Protein AF-A0A936X2J4-F1 (afdb_monomer_lite)

Radius of gyration: 18.49 Å; chains: 1; bounding box: 34×68×26 Å

Secondary structure (DSSP, 8-state):
-----TTTHHHHHHHHHHHHH---HHHHHHHHHHHHHHSPBPHHHHHHHHHT-S-HHHHHHHHHHHHHTBS-GGGGGGGGGGS------------------

Structure (mmCIF, N/CA/C/O backbone):
data_AF-A0A936X2J4-F1
#
_entry.id   AF-A0A936X2J4-F1
#
loop_
_atom_site.group_PDB
_atom_site.id
_atom_site.type_symbol
_atom_site.label_atom_id
_atom_site.label_alt_id
_atom_site.label_comp_id
_atom_site.label_asym_id
_atom_site.label_entity_id
_atom_site.label_seq_id
_atom_site.pdbx_PDB_ins_code
_atom_site.Cartn_x
_atom_site.Cartn_y
_atom_site.Cartn_z
_atom_site.occupancy
_atom_site.B_iso_or_equiv
_atom_site.auth_seq_id
_atom_site.auth_comp_id
_atom_site.auth_asym_id
_atom_site.auth_atom_id
_atom_site.pdbx_PDB_model_num
ATOM 1 N N . MET A 1 1 ? -23.893 -12.200 -4.861 1.00 35.84 1 MET A N 1
ATOM 2 C CA . MET A 1 1 ? -23.222 -11.638 -3.665 1.00 35.84 1 MET A CA 1
ATOM 3 C C . MET A 1 1 ? -22.840 -10.193 -3.985 1.00 35.84 1 MET A C 1
ATOM 5 O O . MET A 1 1 ? -22.294 -9.968 -5.056 1.00 35.84 1 MET A O 1
ATOM 9 N N . ARG A 1 2 ? -23.256 -9.213 -3.165 1.00 42.53 2 ARG A N 1
ATOM 10 C CA . ARG A 1 2 ? -23.188 -7.764 -3.469 1.00 42.53 2 ARG A CA 1
ATOM 11 C C . ARG A 1 2 ? -21.747 -7.260 -3.625 1.00 42.53 2 ARG A C 1
ATOM 13 O O . ARG A 1 2 ? -20.983 -7.345 -2.675 1.00 42.53 2 ARG A O 1
ATOM 20 N N . GLN A 1 3 ? -21.453 -6.611 -4.748 1.00 38.28 3 GLN A N 1
ATOM 21 C CA . GLN A 1 3 ? -20.393 -5.603 -4.870 1.00 38.28 3 GLN A CA 1
ATOM 22 C C . GLN A 1 3 ? -20.945 -4.453 -5.740 1.00 38.28 3 GLN A C 1
ATOM 24 O O . GLN A 1 3 ? -20.964 -4.608 -6.959 1.00 38.28 3 GLN A O 1
ATOM 29 N N . PRO A 1 4 ? -21.449 -3.325 -5.194 1.00 53.72 4 PRO A N 1
ATOM 30 C CA . PRO A 1 4 ? -21.872 -2.201 -6.018 1.00 53.72 4 PRO A CA 1
ATOM 31 C C . PRO A 1 4 ? -20.882 -1.040 -5.868 1.00 53.72 4 PRO A C 1
ATOM 33 O O . PRO A 1 4 ? -21.161 -0.083 -5.161 1.00 53.72 4 PRO A O 1
ATOM 36 N N . TYR A 1 5 ? -19.726 -1.116 -6.533 1.00 51.31 5 TYR A N 1
ATOM 37 C CA . TYR A 1 5 ? -18.842 0.044 -6.735 1.00 51.31 5 TYR A CA 1
ATOM 38 C C . TYR A 1 5 ? -18.217 -0.007 -8.134 1.00 51.31 5 TYR A C 1
ATOM 40 O O . TYR A 1 5 ? -17.009 -0.149 -8.322 1.00 51.31 5 TYR A O 1
ATOM 48 N N . SER A 1 6 ? -19.083 0.096 -9.139 1.00 50.75 6 SER A N 1
ATOM 49 C CA . SER A 1 6 ? -18.767 -0.030 -10.567 1.00 50.75 6 SER A CA 1
ATOM 50 C C . SER A 1 6 ? -17.830 1.062 -11.104 1.00 50.75 6 SER A C 1
ATOM 52 O O . SER A 1 6 ? -17.214 0.860 -12.142 1.00 50.75 6 SER A O 1
ATOM 54 N N . HIS A 1 7 ? -17.666 2.185 -10.398 1.00 57.06 7 HIS A N 1
ATOM 55 C CA . HIS A 1 7 ? -16.807 3.291 -10.846 1.00 57.06 7 HIS A CA 1
ATOM 56 C C . HIS A 1 7 ? -15.378 3.236 -10.270 1.00 57.06 7 HIS A C 1
ATOM 58 O O . HIS A 1 7 ? -14.458 3.770 -10.878 1.00 57.06 7 HIS A O 1
ATOM 64 N N . GLY A 1 8 ? -15.158 2.541 -9.143 1.00 62.75 8 GLY A N 1
ATOM 65 C CA . GLY A 1 8 ? -13.836 2.430 -8.504 1.00 62.75 8 GLY A CA 1
ATOM 66 C C . GLY A 1 8 ? -13.044 1.178 -8.892 1.00 62.75 8 GLY A C 1
ATOM 67 O O . GLY A 1 8 ? -11.824 1.151 -8.748 1.00 62.75 8 GLY A O 1
ATOM 68 N N . TYR A 1 9 ? -13.712 0.132 -9.390 1.00 70.94 9 TYR A N 1
ATOM 69 C CA . TYR A 1 9 ? -13.068 -1.156 -9.663 1.00 70.94 9 TYR A CA 1
ATOM 70 C C . TYR A 1 9 ? -12.163 -1.123 -10.901 1.00 70.94 9 TYR A C 1
ATOM 72 O O . TYR A 1 9 ? -11.056 -1.646 -10.856 1.00 70.94 9 TYR A O 1
ATOM 80 N N . ALA A 1 10 ? -12.582 -0.468 -11.988 1.00 79.31 10 ALA A N 1
ATOM 81 C CA . ALA A 1 10 ? -11.765 -0.365 -13.201 1.00 79.31 10 ALA A CA 1
ATOM 82 C C . ALA A 1 10 ? -10.463 0.416 -12.951 1.00 79.31 10 ALA A C 1
ATOM 84 O O . ALA A 1 10 ? -9.385 -0.047 -13.319 1.00 79.31 10 ALA A O 1
ATOM 85 N N . PHE A 1 11 ? -10.558 1.555 -12.255 1.00 80.38 11 PHE A N 1
ATOM 86 C CA . PHE A 1 11 ? -9.387 2.349 -11.879 1.00 80.38 11 PHE A CA 1
ATOM 87 C C . PHE A 1 11 ? -8.472 1.588 -10.915 1.00 80.38 11 PHE A C 1
ATOM 89 O O . PHE A 1 11 ? -7.261 1.550 -11.115 1.00 80.38 11 PHE A O 1
ATOM 96 N N . PHE A 1 12 ? -9.050 0.924 -9.910 1.00 83.62 12 PHE A N 1
ATOM 97 C CA . PHE A 1 12 ? -8.302 0.067 -8.995 1.00 83.62 12 PHE A CA 1
ATOM 98 C C . PHE A 1 12 ? -7.529 -1.027 -9.740 1.00 83.62 12 PHE A C 1
ATOM 100 O O . PHE A 1 12 ? -6.337 -1.188 -9.508 1.00 83.62 12 PHE A O 1
ATOM 107 N N . ARG A 1 13 ? -8.172 -1.741 -10.671 1.00 85.56 13 ARG A N 1
ATOM 108 C CA . ARG A 1 13 ? -7.512 -2.800 -11.447 1.00 85.56 13 ARG A CA 1
ATOM 109 C C . ARG A 1 13 ? -6.398 -2.271 -12.337 1.00 85.56 13 ARG A C 1
ATOM 111 O O . ARG A 1 13 ? -5.384 -2.943 -12.477 1.00 85.56 13 ARG A O 1
ATOM 118 N N . TYR A 1 14 ? -6.576 -1.086 -12.915 1.00 86.94 14 TYR A N 1
ATOM 119 C CA . TYR A 1 14 ? -5.521 -0.426 -13.676 1.00 86.94 14 TYR A CA 1
ATOM 120 C C . TYR A 1 14 ? -4.321 -0.081 -12.787 1.00 86.94 14 TYR A C 1
ATOM 122 O O . TYR A 1 14 ? -3.186 -0.380 -13.147 1.00 86.94 14 TYR A O 1
ATOM 130 N N . ALA A 1 15 ? -4.567 0.495 -11.606 1.00 86.50 15 ALA A N 1
ATOM 131 C CA . ALA A 1 15 ? -3.510 0.787 -10.643 1.00 86.50 15 ALA A CA 1
ATOM 132 C C . ALA A 1 15 ? -2.808 -0.499 -10.172 1.00 86.50 15 ALA A C 1
ATOM 134 O O . ALA A 1 15 ? -1.585 -0.542 -10.122 1.00 86.50 15 ALA A O 1
ATOM 135 N N . GLU A 1 16 ? -3.561 -1.563 -9.884 1.00 88.12 16 GLU A N 1
ATOM 136 C CA . GLU A 1 16 ? -3.018 -2.867 -9.490 1.00 88.12 16 GLU A CA 1
ATOM 137 C C . GLU A 1 16 ? -2.102 -3.455 -10.573 1.00 88.12 16 GLU A C 1
ATOM 139 O O . GLU A 1 16 ? -0.985 -3.880 -10.289 1.00 88.12 16 GLU A O 1
ATOM 144 N N . ASP A 1 17 ? -2.554 -3.451 -11.825 1.00 90.00 17 ASP A N 1
ATOM 145 C CA . ASP A 1 17 ? -1.792 -3.957 -12.964 1.00 90.00 17 ASP A CA 1
ATOM 146 C C . ASP A 1 17 ? -0.535 -3.109 -13.234 1.00 90.00 17 ASP A C 1
ATOM 148 O O . ASP A 1 17 ? 0.546 -3.665 -13.424 1.00 90.00 17 ASP A O 1
ATOM 152 N N . ALA A 1 18 ? -0.630 -1.779 -13.132 1.00 89.38 18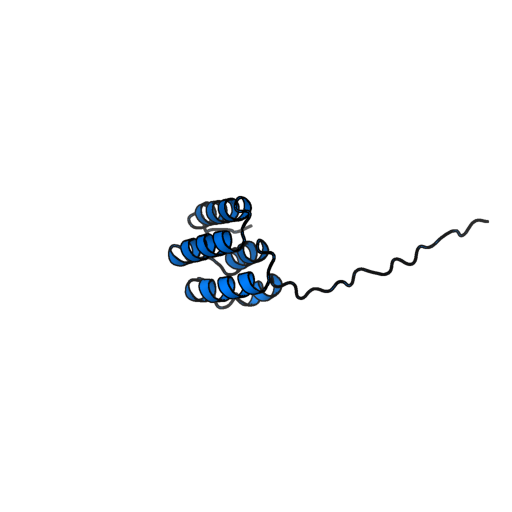 ALA A N 1
ATOM 153 C CA . ALA A 1 18 ? 0.527 -0.889 -13.224 1.00 89.38 18 ALA A CA 1
ATOM 154 C C . ALA A 1 18 ? 1.568 -1.190 -12.133 1.00 89.38 18 ALA A C 1
ATOM 156 O O . ALA A 1 18 ? 2.760 -1.286 -12.418 1.00 89.38 18 ALA A O 1
ATOM 157 N N . LEU A 1 19 ? 1.125 -1.416 -10.893 1.00 88.69 19 LEU A N 1
ATOM 158 C CA . LEU A 1 19 ? 2.011 -1.790 -9.791 1.00 88.69 19 LEU A CA 1
ATOM 159 C C . LEU A 1 19 ? 2.663 -3.156 -10.009 1.00 88.69 19 LEU A C 1
ATOM 161 O O . LEU A 1 19 ? 3.836 -3.316 -9.698 1.00 88.69 19 LEU A O 1
ATOM 165 N N . ARG A 1 20 ? 1.936 -4.133 -10.558 1.00 88.00 20 ARG A N 1
ATOM 166 C CA . ARG A 1 20 ? 2.482 -5.465 -10.869 1.00 88.00 20 ARG A CA 1
ATOM 167 C C . ARG A 1 20 ? 3.515 -5.443 -11.996 1.00 88.00 20 ARG A C 1
ATOM 169 O O . ARG A 1 20 ? 4.389 -6.304 -12.017 1.00 88.00 20 ARG A O 1
ATOM 176 N N . ARG A 1 21 ? 3.403 -4.503 -12.937 1.00 89.56 21 ARG A N 1
ATOM 177 C CA . ARG A 1 21 ? 4.345 -4.345 -14.059 1.00 89.56 21 ARG A CA 1
ATOM 178 C C . ARG A 1 21 ? 5.648 -3.667 -13.653 1.00 89.56 21 ARG A C 1
ATOM 180 O O . ARG A 1 21 ? 6.683 -3.923 -14.261 1.00 89.56 21 ARG A O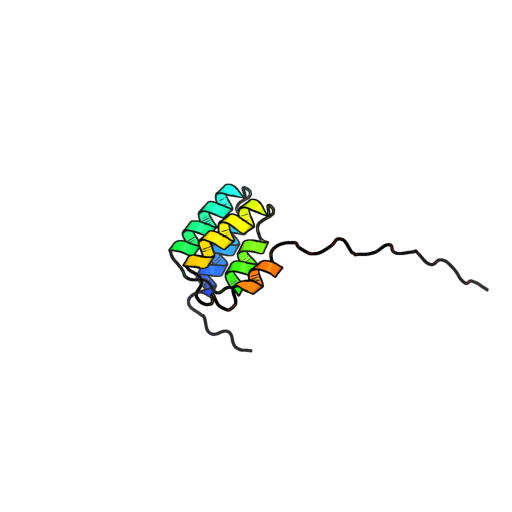 1
ATOM 187 N N . GLU A 1 22 ? 5.604 -2.812 -12.641 1.00 90.12 22 GLU A N 1
ATOM 188 C CA . GLU A 1 22 ? 6.787 -2.118 -12.150 1.00 90.12 22 GLU A CA 1
ATOM 189 C C . GLU A 1 22 ? 7.675 -3.040 -11.312 1.00 90.12 22 GLU A C 1
ATOM 191 O O . GLU A 1 22 ? 7.233 -3.607 -10.315 1.00 90.12 22 GLU A O 1
ATOM 196 N N . ASN A 1 23 ? 8.962 -3.123 -11.659 1.00 85.50 23 ASN A N 1
ATOM 197 C CA . ASN A 1 23 ? 9.944 -3.918 -10.911 1.00 85.50 23 ASN A CA 1
ATOM 198 C C . ASN A 1 23 ? 10.450 -3.215 -9.643 1.00 85.50 23 ASN A C 1
ATOM 200 O O . ASN A 1 23 ? 10.770 -3.878 -8.654 1.00 85.50 23 ASN A O 1
A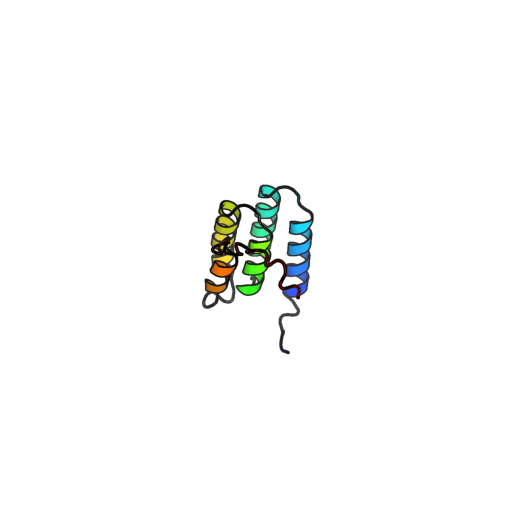TOM 204 N N . PHE A 1 24 ? 10.509 -1.882 -9.645 1.00 87.56 24 PHE A N 1
ATOM 205 C CA . PHE A 1 24 ? 11.086 -1.107 -8.549 1.00 87.56 24 PHE A CA 1
ATOM 206 C C . PHE A 1 24 ? 10.023 -0.671 -7.536 1.00 87.56 24 PHE A C 1
ATOM 208 O O . PHE A 1 24 ? 9.071 0.030 -7.877 1.00 87.56 24 PHE A O 1
ATOM 215 N N . GLU A 1 25 ? 10.228 -1.005 -6.256 1.00 85.75 25 GLU A N 1
ATOM 216 C CA . GLU A 1 25 ? 9.312 -0.622 -5.168 1.00 85.75 25 GLU A CA 1
ATOM 217 C C . GLU A 1 25 ? 9.083 0.892 -5.078 1.00 85.75 25 GLU A C 1
ATOM 219 O O . GLU A 1 25 ? 7.979 1.331 -4.772 1.00 85.75 25 GLU A O 1
ATOM 224 N N . ASN A 1 26 ? 10.116 1.701 -5.338 1.00 88.31 26 ASN A N 1
ATOM 225 C CA . ASN A 1 26 ? 10.009 3.157 -5.241 1.00 88.31 26 ASN A CA 1
ATOM 226 C C . ASN A 1 26 ? 9.083 3.729 -6.329 1.00 88.31 26 ASN A C 1
ATOM 228 O O . ASN A 1 26 ? 8.247 4.588 -6.049 1.00 88.31 26 ASN A O 1
ATOM 232 N N . SER A 1 27 ? 9.175 3.195 -7.551 1.00 90.56 27 SER A N 1
ATOM 233 C CA . SER A 1 27 ? 8.261 3.528 -8.649 1.00 90.56 27 SER A CA 1
ATOM 234 C C . SER A 1 27 ? 6.836 3.090 -8.322 1.00 90.56 27 SER A C 1
ATOM 236 O O . SER A 1 27 ? 5.899 3.878 -8.457 1.00 90.56 27 SER A O 1
ATOM 238 N N . ARG A 1 28 ? 6.670 1.871 -7.783 1.00 90.88 28 ARG A N 1
ATOM 239 C CA . ARG A 1 28 ? 5.372 1.379 -7.298 1.00 90.88 28 ARG A CA 1
ATOM 240 C C . ARG A 1 28 ? 4.770 2.308 -6.244 1.00 90.88 28 ARG A C 1
ATOM 242 O O . ARG A 1 28 ? 3.597 2.661 -6.323 1.00 90.88 28 A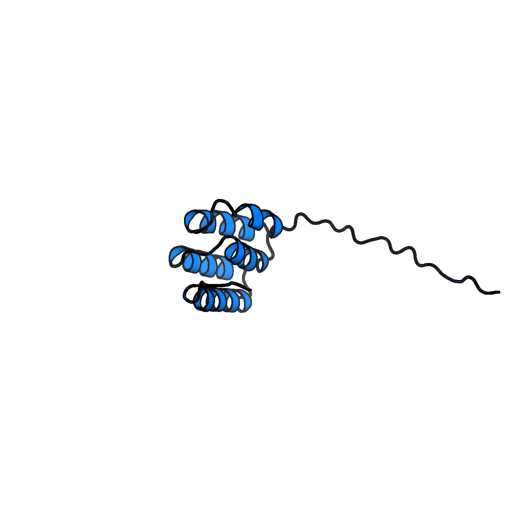RG A O 1
ATOM 249 N N . LEU A 1 29 ? 5.571 2.756 -5.279 1.00 90.12 29 LEU A N 1
ATOM 250 C CA . LEU A 1 29 ? 5.132 3.671 -4.228 1.00 90.12 29 LEU A CA 1
ATOM 251 C C . LEU A 1 29 ? 4.634 5.002 -4.812 1.00 90.12 29 LEU A C 1
ATOM 253 O O . LEU A 1 29 ? 3.592 5.501 -4.391 1.00 90.12 29 LEU A O 1
ATOM 257 N N . ALA A 1 30 ? 5.348 5.558 -5.794 1.00 90.25 30 ALA A N 1
ATOM 258 C CA . ALA A 1 30 ? 4.956 6.794 -6.467 1.00 90.25 30 ALA A CA 1
ATOM 259 C C . ALA A 1 30 ? 3.612 6.648 -7.203 1.00 90.25 30 ALA A C 1
ATOM 261 O O . ALA A 1 30 ? 2.724 7.485 -7.032 1.00 90.25 30 ALA A O 1
ATOM 262 N N . ILE A 1 31 ? 3.425 5.555 -7.952 1.00 89.19 31 ILE A N 1
ATOM 263 C CA . ILE A 1 31 ? 2.172 5.259 -8.667 1.00 89.19 31 ILE A CA 1
ATOM 264 C C . ILE A 1 31 ? 1.016 5.063 -7.683 1.00 89.19 31 ILE A C 1
ATOM 266 O O . ILE A 1 31 ? -0.075 5.602 -7.885 1.00 89.19 31 ILE A O 1
ATOM 270 N N . ALA A 1 32 ? 1.244 4.319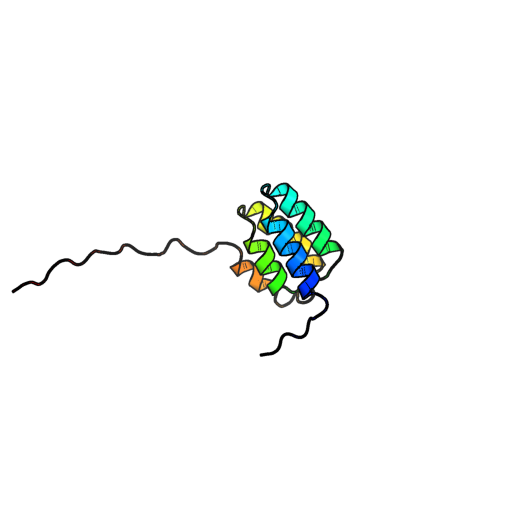 -6.599 1.00 87.62 32 ALA A N 1
ATOM 271 C CA . ALA A 1 32 ? 0.229 4.057 -5.587 1.00 87.62 32 ALA A CA 1
ATOM 272 C C . ALA A 1 32 ? -0.196 5.342 -4.856 1.00 87.62 32 ALA A C 1
ATOM 274 O O . ALA A 1 32 ? -1.394 5.571 -4.680 1.00 87.62 32 ALA A O 1
ATOM 275 N N . LYS A 1 33 ? 0.761 6.212 -4.494 1.00 87.06 33 LYS A N 1
ATOM 276 C CA . LYS A 1 33 ? 0.486 7.531 -3.896 1.00 87.06 33 LYS A CA 1
ATOM 277 C C . LYS A 1 33 ? -0.347 8.394 -4.847 1.00 87.06 33 LYS A C 1
ATOM 279 O O . LYS A 1 33 ? -1.434 8.820 -4.471 1.00 87.06 33 LYS A O 1
ATOM 284 N N . GLN A 1 34 ? 0.082 8.535 -6.102 1.00 87.44 34 GLN A N 1
ATOM 285 C CA . GLN A 1 34 ? -0.648 9.307 -7.114 1.00 87.44 34 GLN A CA 1
ATOM 286 C C . GLN A 1 34 ? -2.071 8.770 -7.352 1.00 87.44 34 GLN A C 1
ATOM 288 O O . GLN A 1 34 ? -3.021 9.537 -7.523 1.00 87.44 34 GLN A O 1
ATOM 293 N N . SER A 1 35 ? -2.232 7.446 -7.348 1.00 83.44 35 SER A N 1
ATOM 294 C CA . SER A 1 35 ? -3.533 6.796 -7.524 1.00 83.44 35 SER A CA 1
ATOM 295 C C . SER A 1 35 ? -4.468 7.059 -6.340 1.00 83.44 35 SER A C 1
ATOM 297 O O . SER A 1 35 ? -5.656 7.303 -6.548 1.00 83.44 35 SER A O 1
ATOM 299 N N . GLY A 1 36 ? -3.933 7.042 -5.115 1.00 77.88 36 GLY A N 1
ATOM 300 C CA . GLY A 1 36 ? -4.676 7.301 -3.878 1.00 77.88 36 GLY A CA 1
ATOM 301 C C . GLY A 1 36 ? -4.966 8.778 -3.599 1.00 77.88 36 GLY A C 1
ATOM 302 O O . GLY A 1 36 ? -5.830 9.076 -2.780 1.00 77.88 36 GLY A O 1
ATOM 303 N N . GLU A 1 37 ? -4.278 9.712 -4.257 1.00 78.56 37 GLU A N 1
ATOM 304 C CA . GLU A 1 37 ? -4.607 11.145 -4.200 1.00 78.56 37 GLU A CA 1
ATOM 305 C C . GLU A 1 37 ? -5.815 11.497 -5.069 1.00 78.56 37 GLU A C 1
ATOM 307 O O . GLU A 1 37 ? -6.625 12.344 -4.701 1.00 78.56 37 GLU A O 1
ATOM 312 N N . ARG A 1 38 ? -5.942 10.851 -6.232 1.00 74.50 38 ARG A N 1
ATOM 313 C CA . ARG A 1 38 ? -6.999 11.160 -7.206 1.00 74.50 38 ARG A CA 1
ATOM 314 C C . ARG A 1 38 ? -8.295 10.403 -6.955 1.00 74.50 38 ARG A C 1
ATOM 316 O O . ARG A 1 38 ? -9.348 10.863 -7.384 1.00 74.50 38 ARG A O 1
ATOM 323 N N . ASN A 1 39 ? -8.221 9.246 -6.302 1.00 76.75 39 ASN A N 1
ATOM 324 C CA . ASN A 1 39 ? -9.363 8.369 -6.089 1.00 76.75 39 ASN A CA 1
ATOM 325 C C . ASN A 1 39 ? -9.394 7.835 -4.659 1.00 76.75 39 ASN A C 1
ATOM 327 O O . ASN A 1 39 ? -8.373 7.442 -4.097 1.00 76.75 39 ASN A O 1
ATOM 331 N N . ALA A 1 40 ? -10.598 7.782 -4.092 1.00 80.00 40 ALA A N 1
ATOM 332 C CA . ALA A 1 40 ? -10.821 7.212 -2.777 1.00 80.00 40 ALA A CA 1
ATOM 333 C C . ALA A 1 40 ? -11.017 5.694 -2.893 1.00 80.00 40 ALA A C 1
ATOM 335 O O . ALA A 1 40 ? -11.913 5.221 -3.596 1.00 80.00 40 ALA A O 1
ATOM 336 N N . PHE A 1 41 ? -10.185 4.928 -2.192 1.00 83.56 41 PHE A N 1
ATOM 337 C CA . PHE A 1 41 ? -10.269 3.469 -2.147 1.00 83.56 41 PHE A CA 1
ATOM 338 C C . PHE A 1 41 ? -10.957 2.996 -0.863 1.00 83.56 41 PHE A C 1
ATOM 340 O O . PHE A 1 41 ? -10.970 3.688 0.161 1.00 83.56 41 PHE A O 1
ATOM 347 N N . SER A 1 42 ? -11.536 1.797 -0.897 1.00 87.94 42 SER A N 1
ATOM 348 C CA . SER A 1 42 ? -11.989 1.126 0.322 1.00 87.94 42 SER A CA 1
ATOM 349 C C . SER A 1 42 ? -10.803 0.527 1.083 1.00 87.94 42 SER A C 1
ATOM 351 O O . SER A 1 42 ? -9.775 0.193 0.491 1.00 87.94 42 SER A O 1
ATOM 353 N N . ALA A 1 43 ? -10.953 0.316 2.394 1.00 87.81 43 ALA A N 1
ATOM 354 C CA . ALA A 1 43 ? -9.910 -0.319 3.201 1.00 87.81 43 ALA A CA 1
ATOM 355 C C . ALA A 1 43 ? -9.496 -1.703 2.653 1.00 87.81 43 ALA A C 1
ATOM 357 O O . ALA A 1 43 ? -8.326 -2.072 2.723 1.00 87.81 43 ALA A O 1
ATOM 358 N N . GLN A 1 44 ? -10.429 -2.446 2.042 1.00 87.31 44 GLN A N 1
ATOM 359 C CA . GLN A 1 44 ? -10.134 -3.731 1.396 1.00 87.31 44 GLN A CA 1
ATOM 360 C C . GLN A 1 44 ? -9.292 -3.586 0.124 1.00 87.31 44 GLN A C 1
ATOM 362 O O . GLN A 1 44 ? -8.400 -4.392 -0.109 1.00 87.31 44 GLN A O 1
ATOM 367 N N . GLN A 1 45 ? -9.534 -2.560 -0.689 1.00 87.88 45 GLN A N 1
ATOM 368 C CA . GLN A 1 45 ? -8.726 -2.296 -1.883 1.00 87.88 45 GLN A CA 1
ATOM 369 C C . GLN A 1 45 ? -7.311 -1.854 -1.507 1.00 87.88 45 GLN A C 1
ATOM 371 O O . GLN A 1 45 ? -6.333 -2.356 -2.056 1.00 87.88 45 GLN A O 1
ATOM 376 N N . VAL A 1 46 ? -7.192 -0.961 -0.520 1.00 88.38 46 VAL A N 1
ATOM 377 C CA . VAL A 1 46 ? -5.886 -0.539 0.004 1.00 88.38 46 VAL A CA 1
ATOM 378 C C . VAL A 1 46 ? -5.109 -1.746 0.528 1.00 88.38 46 VAL A C 1
ATOM 380 O O . VAL A 1 46 ? -3.926 -1.876 0.234 1.00 88.38 46 VAL A O 1
ATOM 383 N N . LYS A 1 47 ? -5.775 -2.670 1.231 1.00 88.12 47 LYS A N 1
ATOM 384 C CA . LYS A 1 47 ? -5.178 -3.928 1.697 1.00 88.12 47 LYS A CA 1
ATOM 385 C C . LYS A 1 47 ? -4.561 -4.743 0.554 1.00 88.12 47 LYS A C 1
ATOM 387 O O . LYS A 1 47 ? -3.426 -5.192 0.686 1.00 88.12 47 LYS A O 1
ATOM 392 N N . GLU A 1 48 ? -5.276 -4.913 -0.555 1.00 88.12 48 GLU A N 1
ATOM 393 C CA . GLU A 1 48 ? -4.774 -5.664 -1.715 1.00 88.12 48 GLU A CA 1
ATOM 394 C C . GLU A 1 48 ? -3.574 -4.977 -2.371 1.00 88.12 48 GLU A C 1
ATOM 396 O O . GLU A 1 48 ? -2.584 -5.638 -2.665 1.00 88.12 48 GLU A O 1
ATOM 401 N N . ILE A 1 49 ? -3.597 -3.648 -2.509 1.00 88.00 49 ILE A N 1
ATOM 402 C CA . ILE A 1 49 ? -2.446 -2.896 -3.027 1.00 88.00 49 ILE A CA 1
ATOM 403 C C . ILE A 1 49 ? -1.239 -3.036 -2.093 1.00 88.00 49 ILE A C 1
ATOM 405 O O . ILE A 1 49 ? -0.128 -3.286 -2.552 1.00 88.00 49 ILE A O 1
ATOM 409 N N . VAL A 1 50 ? -1.442 -2.901 -0.780 1.00 88.88 50 VAL A N 1
ATOM 410 C CA . VAL A 1 50 ? -0.378 -3.028 0.228 1.00 88.88 50 VAL A CA 1
ATOM 411 C C . VAL A 1 50 ? 0.262 -4.423 0.187 1.00 88.88 50 VAL A C 1
ATOM 413 O O . VAL A 1 50 ? 1.472 -4.542 0.375 1.00 88.88 50 VAL A O 1
ATOM 416 N N . ARG A 1 51 ? -0.503 -5.476 -0.127 1.00 87.62 51 ARG A N 1
ATOM 417 C CA . ARG A 1 51 ? 0.015 -6.848 -0.285 1.00 87.62 51 ARG A CA 1
ATOM 418 C C . ARG A 1 51 ? 0.946 -7.034 -1.485 1.00 87.62 51 ARG A C 1
ATOM 420 O O . ARG A 1 51 ? 1.729 -7.975 -1.466 1.00 87.62 51 ARG A O 1
ATOM 427 N N . LEU A 1 52 ? 0.888 -6.164 -2.495 1.00 86.75 52 LEU A N 1
ATOM 428 C CA . LEU A 1 52 ? 1.772 -6.238 -3.668 1.00 86.75 52 LEU A CA 1
ATOM 429 C C . LEU A 1 52 ? 3.203 -5.778 -3.383 1.00 86.75 52 LEU A C 1
ATOM 431 O O . LEU A 1 52 ? 4.099 -6.045 -4.180 1.00 86.75 52 LEU A O 1
ATOM 435 N N . PHE A 1 53 ? 3.415 -5.048 -2.290 1.00 87.19 53 PHE A N 1
ATOM 436 C CA . PHE A 1 53 ? 4.746 -4.601 -1.901 1.00 87.19 53 PHE A CA 1
ATOM 437 C C . PHE A 1 53 ? 5.484 -5.713 -1.165 1.00 87.19 53 PHE A C 1
ATOM 439 O O . PHE A 1 53 ? 4.879 -6.516 -0.453 1.00 87.19 53 PHE A O 1
ATOM 446 N N . ASP A 1 54 ? 6.804 -5.719 -1.287 1.00 84.50 54 ASP A N 1
ATOM 447 C CA . ASP A 1 54 ? 7.647 -6.680 -0.580 1.00 84.50 54 ASP A CA 1
ATOM 448 C C . ASP A 1 54 ? 8.113 -6.083 0.757 1.00 84.50 54 ASP A C 1
ATOM 450 O O . ASP A 1 54 ? 7.862 -6.652 1.825 1.00 84.50 54 ASP A O 1
ATOM 454 N N . PHE A 1 55 ? 8.643 -4.851 0.737 1.00 85.94 55 PHE A N 1
ATOM 455 C CA . PHE A 1 55 ? 9.189 -4.208 1.930 1.00 85.94 55 PHE A CA 1
ATOM 456 C C . PHE A 1 55 ? 8.108 -3.596 2.830 1.00 85.94 55 PHE A C 1
ATOM 458 O O . PHE A 1 55 ? 7.316 -2.738 2.426 1.00 85.94 55 PHE A O 1
ATOM 465 N N . GLU A 1 56 ? 8.154 -3.938 4.121 1.00 86.06 56 GLU A N 1
ATOM 466 C CA . GLU A 1 56 ? 7.238 -3.399 5.137 1.00 86.06 56 GLU A CA 1
ATOM 467 C C . GLU A 1 56 ? 7.308 -1.875 5.277 1.00 86.06 56 GLU A C 1
ATOM 469 O O . GLU A 1 56 ? 6.290 -1.224 5.515 1.00 86.06 56 GLU A O 1
ATOM 474 N N . LYS A 1 57 ? 8.489 -1.281 5.063 1.00 88.75 57 LYS A N 1
ATOM 475 C CA . LYS A 1 57 ? 8.660 0.179 5.061 1.00 88.75 57 LYS A CA 1
ATOM 476 C C . LYS A 1 57 ? 7.742 0.845 4.029 1.00 88.75 57 LYS A C 1
ATOM 478 O O . LYS A 1 57 ? 7.066 1.820 4.353 1.00 88.75 57 LYS A O 1
ATOM 483 N N . ASN A 1 58 ? 7.682 0.289 2.820 1.00 89.56 58 ASN A N 1
ATOM 484 C CA . ASN A 1 58 ? 6.868 0.815 1.724 1.00 89.56 58 ASN A CA 1
ATOM 485 C C . ASN A 1 58 ? 5.376 0.560 1.963 1.00 89.56 58 ASN A C 1
ATOM 487 O O . ASN A 1 58 ? 4.555 1.448 1.732 1.00 89.56 58 ASN A O 1
ATOM 491 N N . LYS A 1 59 ? 5.030 -0.606 2.525 1.00 89.19 59 LYS A N 1
ATOM 492 C CA . LYS A 1 59 ? 3.667 -0.912 2.990 1.00 89.19 59 LYS A CA 1
ATOM 493 C C . LYS A 1 59 ? 3.167 0.123 3.994 1.00 89.19 59 LYS A C 1
ATOM 495 O O . LYS A 1 59 ? 2.054 0.622 3.858 1.00 89.19 59 LYS A O 1
ATOM 500 N N . LEU A 1 60 ? 3.993 0.472 4.982 1.00 88.94 60 LEU A N 1
ATOM 501 C CA . LEU A 1 60 ? 3.640 1.425 6.033 1.00 88.94 60 LEU A CA 1
ATOM 502 C C . LEU A 1 60 ? 3.506 2.852 5.495 1.00 88.94 60 LEU A C 1
ATOM 504 O O . LEU A 1 60 ? 2.557 3.550 5.847 1.00 88.94 60 LEU A O 1
ATOM 508 N N . GLU A 1 61 ? 4.433 3.277 4.639 1.00 89.81 61 GLU A N 1
ATOM 509 C CA . GLU A 1 61 ? 4.367 4.557 3.926 1.00 89.81 61 GLU A CA 1
ATOM 510 C C . GLU A 1 61 ? 3.058 4.692 3.141 1.00 89.81 61 GLU A C 1
ATOM 512 O O . GLU A 1 61 ? 2.336 5.683 3.283 1.00 89.81 61 GLU A O 1
ATOM 517 N N . LEU A 1 62 ? 2.725 3.674 2.344 1.00 88.00 62 LEU A N 1
ATOM 518 C CA . LEU A 1 62 ? 1.515 3.676 1.540 1.00 88.00 62 LEU A CA 1
ATOM 519 C C . LEU A 1 62 ? 0.256 3.624 2.406 1.00 88.00 62 LEU A C 1
ATOM 521 O O . LEU A 1 62 ? -0.673 4.389 2.170 1.00 88.00 62 LEU A O 1
ATOM 525 N N . ALA A 1 63 ? 0.229 2.776 3.434 1.00 88.38 63 ALA A N 1
ATOM 526 C CA . ALA A 1 63 ? -0.893 2.698 4.361 1.00 88.38 63 ALA A CA 1
ATOM 527 C C . ALA A 1 63 ? -1.104 4.024 5.113 1.00 88.38 63 ALA A C 1
ATOM 529 O O . ALA A 1 63 ? -2.237 4.412 5.373 1.00 88.38 63 ALA A O 1
ATOM 530 N N . LYS A 1 64 ? -0.053 4.775 5.442 1.00 87.81 64 LYS A N 1
ATOM 531 C CA . LYS A 1 64 ? -0.220 6.109 6.037 1.00 87.81 64 LYS A CA 1
ATOM 532 C C . LYS A 1 64 ? -0.824 7.099 5.042 1.00 87.81 64 LYS A C 1
ATOM 534 O O . LYS A 1 64 ? -1.761 7.810 5.395 1.00 87.81 64 LYS A O 1
ATOM 539 N N . ALA A 1 65 ? -0.330 7.111 3.805 1.00 87.06 65 ALA A N 1
ATOM 540 C CA . ALA A 1 65 ? -0.837 7.997 2.758 1.00 87.06 65 ALA A CA 1
ATOM 541 C C . ALA A 1 65 ? -2.298 7.681 2.385 1.00 87.06 65 ALA A C 1
ATOM 543 O O . ALA A 1 65 ? -3.134 8.578 2.295 1.00 87.06 65 ALA A O 1
ATOM 544 N N . ALA A 1 66 ? -2.634 6.398 2.239 1.00 85.50 66 ALA A N 1
ATOM 545 C CA . ALA A 1 66 ? -3.969 5.949 1.862 1.00 85.50 66 ALA A CA 1
ATOM 546 C C . ALA A 1 66 ? -5.018 6.188 2.962 1.00 85.50 66 ALA A C 1
ATOM 548 O O . ALA A 1 66 ? -6.193 6.378 2.645 1.00 85.50 66 ALA A O 1
ATOM 549 N N . TYR A 1 67 ? -4.623 6.243 4.241 1.00 85.06 67 TYR A N 1
ATOM 550 C CA . TYR A 1 67 ? -5.550 6.473 5.357 1.00 85.06 67 TYR A CA 1
ATOM 551 C C . TYR A 1 67 ? -6.319 7.795 5.226 1.00 85.06 67 TYR A C 1
ATOM 553 O O . TYR A 1 67 ? -7.510 7.859 5.543 1.00 85.06 67 TYR A O 1
ATOM 561 N N . ALA A 1 68 ? -5.667 8.845 4.715 1.00 84.00 68 ALA A N 1
ATOM 562 C CA . ALA A 1 68 ? -6.296 10.147 4.512 1.00 84.00 68 ALA A CA 1
ATOM 563 C C . ALA A 1 68 ? -7.496 10.060 3.550 1.00 84.00 68 ALA A C 1
ATOM 565 O O . ALA A 1 68 ? -8.575 10.567 3.876 1.00 84.00 68 ALA A O 1
ATOM 566 N N . ASN A 1 69 ? -7.317 9.326 2.444 1.00 80.06 69 ASN A N 1
ATOM 567 C CA . ASN A 1 69 ? -8.252 9.209 1.319 1.00 80.06 69 ASN A CA 1
ATOM 568 C C . ASN A 1 69 ? -9.068 7.904 1.314 1.00 80.06 69 ASN A C 1
ATOM 570 O O . ASN A 1 69 ? -9.697 7.560 0.314 1.00 80.06 69 ASN A O 1
ATOM 574 N N . THR A 1 70 ? -9.084 7.160 2.421 1.00 86.12 70 THR A N 1
ATOM 575 C CA . THR A 1 70 ? -9.892 5.940 2.527 1.00 86.12 70 THR A CA 1
ATOM 576 C C . THR A 1 70 ? -11.332 6.269 2.899 1.00 86.12 70 THR A C 1
ATOM 578 O O . THR A 1 70 ? -11.585 6.993 3.864 1.00 86.12 70 THR A O 1
ATOM 581 N N . ILE A 1 71 ? -12.275 5.686 2.155 1.00 84.88 71 ILE A N 1
ATOM 582 C CA . ILE A 1 71 ? -13.719 5.878 2.363 1.00 84.88 71 ILE A CA 1
ATOM 583 C C . ILE A 1 71 ? -14.149 5.277 3.707 1.00 84.88 71 ILE A C 1
ATOM 585 O O . ILE A 1 71 ? -14.856 5.904 4.492 1.00 84.88 71 ILE A O 1
ATOM 589 N N . ASP A 1 72 ? -13.685 4.059 3.990 1.00 85.38 72 ASP A N 1
ATOM 590 C CA . ASP A 1 72 ? -14.064 3.301 5.178 1.00 85.38 72 ASP A CA 1
ATOM 591 C C . ASP A 1 72 ? -12.913 3.223 6.189 1.00 85.38 72 ASP A C 1
ATOM 593 O O . ASP A 1 72 ? -12.222 2.213 6.333 1.00 85.38 72 ASP A O 1
ATOM 597 N N . LYS A 1 73 ? -12.684 4.340 6.887 1.00 83.31 73 LYS A N 1
ATOM 598 C CA . LYS A 1 73 ? -11.656 4.436 7.938 1.00 83.31 73 LYS A CA 1
ATOM 599 C C . LYS A 1 73 ? -11.966 3.536 9.137 1.00 83.31 73 LYS A C 1
ATOM 601 O O . LYS A 1 73 ? -11.052 3.109 9.834 1.00 83.31 73 LYS A O 1
ATOM 606 N N . LYS A 1 74 ? -13.245 3.215 9.368 1.00 86.06 74 LYS A N 1
ATOM 607 C CA . LYS A 1 74 ? -13.675 2.324 10.456 1.00 86.06 74 LYS A CA 1
ATOM 608 C C . LYS A 1 74 ? -13.166 0.901 10.238 1.00 86.06 74 LYS A C 1
ATOM 610 O O . LYS A 1 74 ? -12.790 0.244 11.199 1.00 86.06 74 LYS A O 1
ATOM 615 N N . ASN A 1 75 ? -13.090 0.466 8.982 1.00 86.00 75 ASN A N 1
ATOM 616 C CA . ASN A 1 75 ? -12.570 -0.834 8.583 1.00 86.00 75 ASN A CA 1
ATOM 617 C C . ASN A 1 75 ? -11.067 -0.832 8.267 1.00 86.00 75 ASN A C 1
ATOM 619 O O . ASN A 1 75 ? -10.550 -1.834 7.785 1.00 86.00 75 ASN A O 1
ATOM 623 N N . TYR A 1 76 ? -10.327 0.244 8.561 1.00 83.75 76 TYR A N 1
ATOM 624 C CA . TYR A 1 76 ? -8.896 0.336 8.232 1.00 83.75 76 TYR A CA 1
ATOM 625 C C . TYR A 1 76 ? -8.027 -0.718 8.929 1.00 83.75 76 TYR A C 1
ATOM 627 O O . TYR A 1 76 ? -6.946 -1.061 8.451 1.00 83.75 76 TYR A O 1
ATOM 635 N N . PHE A 1 77 ? -8.524 -1.292 10.028 1.00 85.31 77 PHE A N 1
ATOM 636 C CA . PHE A 1 77 ? -7.847 -2.366 10.746 1.00 85.31 77 PHE A CA 1
ATOM 637 C C . PHE A 1 77 ? -7.582 -3.606 9.874 1.00 85.31 77 PHE A C 1
ATOM 639 O O . PHE A 1 77 ? -6.661 -4.365 10.160 1.00 85.31 77 PHE A O 1
ATOM 646 N N . VAL A 1 78 ? -8.332 -3.806 8.781 1.00 85.06 78 VAL A N 1
ATOM 647 C CA . VAL A 1 78 ? -8.112 -4.931 7.856 1.00 85.06 78 VAL A CA 1
ATOM 648 C C . VAL A 1 78 ? -6.752 -4.875 7.161 1.00 85.06 78 VAL A C 1
ATOM 650 O O . VAL A 1 78 ? -6.284 -5.900 6.674 1.00 85.06 78 VAL A O 1
ATOM 653 N N . ILE A 1 79 ? -6.110 -3.705 7.109 1.00 85.44 79 ILE A N 1
ATOM 654 C CA . ILE A 1 79 ? -4.788 -3.535 6.498 1.00 85.44 79 ILE A CA 1
ATOM 655 C C . ILE A 1 79 ? -3.693 -4.087 7.415 1.00 85.44 79 ILE A C 1
ATOM 657 O O . ILE A 1 79 ? -2.679 -4.548 6.904 1.00 85.44 79 ILE A O 1
ATOM 661 N N . TYR A 1 80 ? -3.908 -4.162 8.735 1.00 83.31 80 TYR A N 1
ATOM 662 C CA . TYR A 1 80 ? -2.967 -4.840 9.639 1.00 83.31 80 TYR A CA 1
ATOM 663 C C . TYR A 1 80 ? -2.740 -6.308 9.251 1.00 83.31 80 TYR A C 1
ATOM 665 O O . TYR A 1 80 ? -1.631 -6.799 9.394 1.00 83.31 80 TYR A O 1
ATOM 673 N N . ASP A 1 81 ? -3.746 -6.973 8.678 1.00 79.81 81 ASP A N 1
ATOM 674 C CA . ASP A 1 81 ? -3.637 -8.342 8.150 1.00 79.81 81 ASP A CA 1
ATOM 675 C C . ASP A 1 81 ? -2.847 -8.429 6.825 1.00 79.81 81 ASP A C 1
ATOM 677 O O . ASP A 1 81 ? -2.414 -9.503 6.422 1.00 79.81 81 ASP A O 1
ATOM 681 N N . ALA A 1 82 ? -2.659 -7.311 6.114 1.00 80.06 82 ALA A N 1
ATOM 682 C CA . ALA A 1 82 ? -1.766 -7.249 4.952 1.00 80.06 82 ALA A CA 1
ATOM 683 C C . ALA A 1 82 ? -0.293 -7.053 5.330 1.00 80.06 82 ALA A C 1
ATOM 685 O O . ALA A 1 82 ? 0.588 -7.375 4.528 1.00 80.06 82 ALA A O 1
ATOM 686 N N . PHE A 1 83 ? -0.012 -6.539 6.528 1.00 79.50 83 PHE A N 1
ATOM 687 C CA . PHE A 1 83 ? 1.333 -6.610 7.082 1.00 79.50 83 PHE A CA 1
ATOM 688 C C . PHE A 1 83 ? 1.598 -8.057 7.485 1.00 79.50 83 PHE A C 1
ATOM 690 O O . PHE A 1 83 ? 0.740 -8.719 8.070 1.00 79.50 83 PHE A O 1
ATOM 697 N N . SER A 1 84 ? 2.773 -8.575 7.132 1.00 63.69 84 SER A N 1
ATOM 698 C CA . SER A 1 84 ? 3.114 -9.972 7.386 1.00 63.69 84 SER A CA 1
ATOM 699 C C . SER A 1 84 ? 3.460 -10.160 8.863 1.00 63.69 84 SER A C 1
ATOM 701 O O . SER A 1 84 ? 4.610 -10.328 9.241 1.00 63.69 84 SER A O 1
ATOM 703 N N . PHE A 1 85 ? 2.446 -10.139 9.726 1.00 54.66 85 PHE A N 1
ATOM 704 C CA . PHE A 1 85 ? 2.539 -10.626 11.100 1.00 54.66 85 PHE A CA 1
ATOM 705 C C . PHE A 1 85 ? 2.017 -12.066 11.180 1.00 54.66 85 PHE A C 1
ATOM 707 O O . PHE A 1 85 ? 1.226 -12.435 12.043 1.00 54.66 85 PHE A O 1
ATOM 714 N N . SER A 1 86 ? 2.441 -12.917 10.248 1.00 46.28 86 SER A N 1
ATOM 715 C CA . SER A 1 86 ? 2.210 -14.359 10.331 1.00 46.28 86 SER A CA 1
ATOM 716 C C . SER A 1 86 ? 3.477 -15.088 9.891 1.00 46.28 86 SER A C 1
ATOM 718 O O . SER A 1 86 ? 3.792 -15.224 8.720 1.00 46.28 86 SER A O 1
ATOM 720 N N . ARG A 1 87 ? 4.350 -15.363 10.867 1.00 44.66 87 ARG A N 1
ATOM 721 C CA . ARG A 1 87 ? 4.469 -16.696 11.480 1.00 44.66 87 ARG A CA 1
ATOM 722 C C . ARG A 1 87 ? 4.794 -17.750 10.420 1.00 44.66 87 ARG A C 1
ATOM 724 O O . ARG A 1 87 ? 3.909 -18.467 9.964 1.00 44.66 87 ARG A O 1
ATOM 731 N N . SER A 1 88 ? 6.091 -17.951 10.183 1.00 38.25 88 SER A N 1
ATOM 732 C CA . SER A 1 88 ? 6.612 -19.301 9.953 1.00 38.25 88 SER A CA 1
ATOM 733 C C . SER A 1 88 ? 6.181 -20.174 11.130 1.00 38.25 88 SER A C 1
ATOM 735 O O . SER A 1 88 ? 6.841 -20.243 12.165 1.00 38.25 88 SER A O 1
ATOM 737 N N . LYS A 1 89 ? 4.999 -20.767 11.026 1.00 52.69 89 LYS A N 1
ATOM 738 C CA . LYS A 1 89 ? 4.526 -21.821 11.918 1.00 52.69 89 LYS A CA 1
ATOM 739 C C . LYS A 1 89 ? 3.865 -22.929 11.112 1.00 52.69 89 LYS A C 1
ATOM 741 O O . LYS A 1 89 ? 2.883 -23.520 11.532 1.00 52.69 89 LYS A O 1
ATOM 746 N N . GLU A 1 90 ? 4.459 -23.212 9.969 1.00 53.22 90 GLU A N 1
ATOM 747 C CA . GLU A 1 90 ? 4.404 -24.509 9.323 1.00 53.22 90 GLU A CA 1
ATOM 748 C C . GLU A 1 90 ? 5.861 -24.978 9.364 1.00 53.22 90 GLU A C 1
ATOM 750 O O . GLU A 1 90 ? 6.749 -24.313 8.849 1.00 53.22 90 GLU A O 1
ATOM 755 N N . GLY A 1 91 ? 6.260 -25.970 10.138 1.00 48.78 91 GLY A N 1
ATOM 756 C CA . GLY A 1 91 ? 5.537 -27.107 10.668 1.00 48.78 91 GLY A CA 1
ATOM 757 C C . GLY A 1 91 ? 6.539 -28.232 10.491 1.00 48.78 91 GLY A C 1
ATOM 758 O O . GLY A 1 91 ? 6.727 -28.706 9.378 1.00 48.78 91 GLY A O 1
ATOM 759 N N . TRP A 1 92 ? 7.270 -28.578 11.552 1.00 45.25 92 TRP A N 1
ATOM 760 C CA . TRP A 1 92 ? 8.158 -29.736 11.546 1.00 45.25 92 TRP A CA 1
ATOM 761 C C . TRP A 1 92 ? 7.312 -30.963 11.206 1.00 45.25 92 TRP A C 1
ATOM 763 O O . TRP A 1 92 ? 6.588 -31.487 12.051 1.00 45.25 92 TRP A O 1
ATOM 773 N N . GLN A 1 93 ? 7.353 -31.382 9.947 1.00 51.78 93 GLN A N 1
ATOM 774 C CA . GLN A 1 93 ? 6.709 -32.595 9.487 1.00 51.78 93 GLN A CA 1
ATOM 775 C C . GLN A 1 93 ? 7.620 -33.744 9.921 1.00 51.78 93 GLN A C 1
ATOM 777 O O . GLN A 1 93 ? 8.585 -34.092 9.245 1.00 51.78 93 GLN A O 1
ATOM 782 N N . CYS A 1 94 ? 7.364 -34.280 11.118 1.00 48.03 94 CYS A N 1
ATOM 783 C CA . CYS A 1 94 ? 7.945 -35.547 11.539 1.00 48.03 94 CYS A CA 1
ATOM 784 C C . CYS A 1 94 ? 7.408 -36.617 10.583 1.00 48.03 94 CYS A C 1
ATOM 786 O O . CYS A 1 94 ? 6.243 -37.012 10.663 1.00 48.03 94 CYS A O 1
ATOM 788 N N . GLY A 1 95 ? 8.240 -37.004 9.616 1.00 49.53 95 GLY A N 1
ATOM 789 C CA . GLY A 1 95 ? 7.945 -38.063 8.666 1.00 49.53 95 GLY A CA 1
ATOM 790 C C . GLY A 1 95 ? 7.745 -39.378 9.407 1.00 49.53 95 GLY A C 1
ATOM 791 O O . GLY A 1 95 ? 8.689 -39.956 9.940 1.00 49.53 95 GLY A O 1
ATOM 792 N N . GLY A 1 96 ? 6.504 -39.858 9.426 1.00 60.72 96 GLY A N 1
ATOM 793 C CA . GLY A 1 96 ? 6.223 -41.250 9.734 1.00 60.72 96 GLY A CA 1
ATOM 794 C C . GLY A 1 96 ? 6.853 -42.154 8.675 1.00 60.72 96 GLY A C 1
ATOM 795 O O . GLY A 1 96 ? 6.726 -41.895 7.479 1.00 60.72 96 GLY A O 1
ATOM 796 N N . SER A 1 97 ? 7.491 -43.243 9.102 1.00 53.25 97 SER A N 1
ATOM 797 C CA . SER A 1 97 ? 7.757 -44.373 8.215 1.00 53.25 97 SER A CA 1
ATOM 798 C C . SER A 1 97 ? 7.509 -45.706 8.913 1.00 53.25 97 SER A C 1
ATOM 800 O O . SER A 1 97 ? 8.101 -46.023 9.938 1.00 53.25 97 SER A O 1
ATOM 802 N N . SER A 1 98 ? 6.62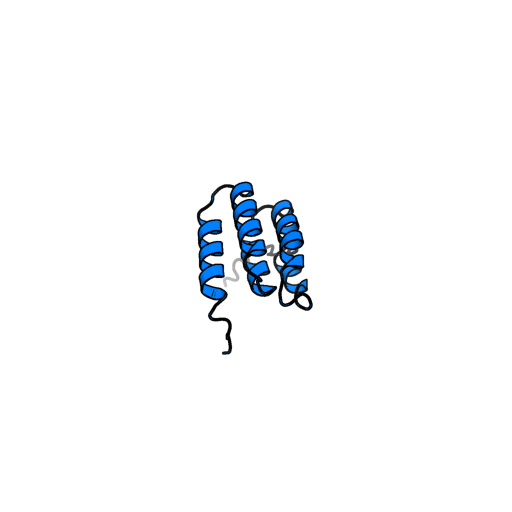7 -46.468 8.265 1.00 50.84 98 SER A N 1
ATOM 803 C CA . SER A 1 98 ? 6.512 -47.927 8.236 1.00 50.84 98 SER A CA 1
ATOM 804 C C . SER A 1 98 ? 6.185 -48.687 9.518 1.00 50.84 98 SER A C 1
ATOM 806 O O . SER A 1 98 ? 7.036 -49.248 10.197 1.00 50.84 98 SER A O 1
ATOM 808 N N . ARG A 1 99 ? 4.879 -48.907 9.687 1.00 57.97 99 ARG A N 1
ATOM 809 C CA . ARG A 1 99 ? 4.348 -50.182 10.174 1.00 57.97 99 ARG A CA 1
ATOM 810 C C . ARG A 1 99 ? 4.271 -51.136 8.965 1.00 57.97 99 ARG A C 1
ATOM 812 O O . ARG A 1 99 ? 3.435 -50.930 8.087 1.00 57.97 99 ARG A O 1
ATOM 819 N N . LYS A 1 100 ? 5.124 -52.161 8.898 1.00 52.59 100 LYS A N 1
ATOM 820 C CA . LYS A 1 100 ? 4.890 -53.367 8.083 1.00 52.59 100 LYS A CA 1
ATOM 821 C C . LYS A 1 100 ? 5.079 -54.606 8.960 1.00 52.59 100 LYS A C 1
ATOM 823 O O . LYS A 1 100 ? 5.952 -54.608 9.819 1.00 52.59 100 LYS A O 1
ATOM 828 N N . LYS A 1 101 ? 4.151 -55.539 8.728 1.00 49.19 101 LYS A N 1
ATOM 829 C CA . LYS A 1 101 ? 3.930 -56.869 9.312 1.00 49.19 101 LYS A CA 1
ATOM 830 C C . LYS A 1 101 ? 5.169 -57.597 9.809 1.00 49.19 101 LYS A C 1
ATOM 832 O O . LYS A 1 101 ? 6.154 -57.618 9.044 1.00 49.19 101 LYS A O 1
#

pLDDT: mean 76.66, std 16.14, range [35.84, 90.88]

Foldseek 3Di:
DDDPDVPVPVLLVVLQVVLLPDPDLVVNLVSLLVSLVVAAEELVSLLVSLLSDDDPVSSVVSLVSNCVRHPCVVPNVVSVVSPPPDDPPDDPPPDDDDDDD

Sequence (101 aa):
MRQPYSHGYAFFRYAEDALRRENFENSRLAIAKQSGERNAFSAQQVKEIVRLFDFEKNKLELAKAAYANTIDKKNYFVIYDAFSFSRSKEGWQCGGSSRKK